Protein AF-A0A932D343-F1 (afdb_monomer)

Sequence (100 aa):
MRLLPLALLALLAGCDGRVGAPCRTPTDCRSPPMADCLDWPEGYCTAPCGASEECGPEGACVEADDRGGMCLRRCGPDAPCRPGYACNGTLQGVTVCWPE

pLDDT: mean 83.08, std 14.84, range [45.78, 96.12]

Foldseek 3Di:
DDDDPPPPPPPPPQQPLAFFTADDAQVSRPQDDRWGWDPAVSTGTKDFDQAQVSRPDQWGWFQDPPPHTMIFGADDPVRAHDPQWHQDCPGPNTTGTDGD

Solvent-accessible surface area (backbone atoms only — not comparable to full-atom values): 5709 Å² total; per-residue (Å²): 138,84,83,76,77,88,80,81,74,80,86,71,80,62,57,77,9,37,50,60,24,54,27,91,43,39,84,43,25,67,40,70,93,56,30,39,44,42,98,46,78,71,18,28,13,26,27,76,30,95,44,35,79,64,33,43,97,58,23,33,42,42,77,50,72,100,78,43,20,35,22,31,17,50,35,46,95,94,40,68,48,59,89,65,32,40,71,41,53,83,58,90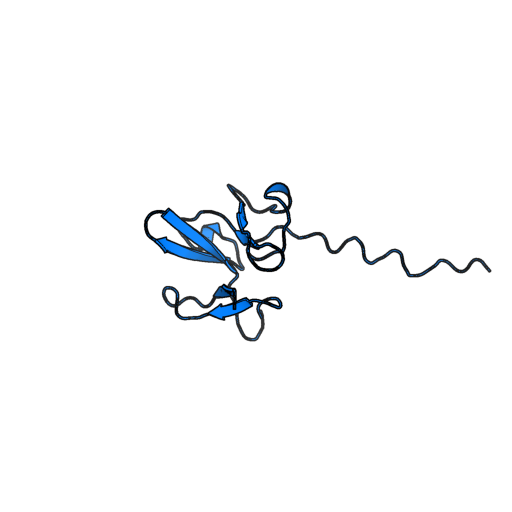,80,42,38,23,46,36,78,107

Structure (mmCIF, N/CA/C/O backbone):
data_AF-A0A932D343-F1
#
_entry.id   AF-A0A932D343-F1
#
loop_
_atom_site.group_PDB
_atom_site.id
_atom_site.type_symbol
_atom_site.label_atom_id
_atom_site.label_alt_id
_atom_site.label_comp_id
_atom_site.label_asym_id
_atom_site.label_entity_id
_atom_site.label_seq_id
_atom_site.pdbx_PDB_ins_code
_atom_site.Cartn_x
_atom_site.Cartn_y
_atom_site.Cartn_z
_atom_site.occupancy
_atom_site.B_iso_or_equiv
_atom_site.auth_seq_id
_atom_site.auth_comp_id
_atom_site.auth_asym_id
_atom_site.auth_atom_id
_atom_site.pdbx_PDB_model_num
ATOM 1 N N . MET A 1 1 ? -13.788 0.113 -47.406 1.00 45.78 1 MET A N 1
ATOM 2 C CA . MET A 1 1 ? -14.105 -0.520 -46.109 1.00 45.78 1 MET A CA 1
ATOM 3 C C . MET A 1 1 ? -12.791 -0.782 -45.372 1.00 45.78 1 MET A C 1
ATOM 5 O O . MET A 1 1 ? -12.154 -1.793 -45.628 1.00 45.78 1 MET A O 1
ATOM 9 N N . ARG A 1 2 ? -12.286 0.172 -44.577 1.00 51.12 2 ARG A N 1
ATOM 10 C CA . ARG A 1 2 ? -11.060 -0.025 -43.782 1.00 51.12 2 ARG A CA 1
ATOM 11 C C . ARG A 1 2 ? -11.479 -0.471 -42.382 1.00 51.12 2 ARG A C 1
ATOM 13 O O . ARG A 1 2 ? -12.040 0.325 -41.640 1.00 51.12 2 ARG A O 1
ATOM 20 N N . LEU A 1 3 ? -11.269 -1.750 -42.079 1.00 55.59 3 LEU A N 1
ATOM 21 C CA . LEU A 1 3 ? -11.443 -2.329 -40.747 1.00 55.59 3 LEU A CA 1
ATOM 22 C C . LEU A 1 3 ? -10.338 -1.768 -39.839 1.00 55.59 3 LEU A C 1
ATOM 24 O O . LEU A 1 3 ? -9.179 -2.151 -39.979 1.00 55.59 3 LEU A O 1
ATOM 28 N N . LEU A 1 4 ? -10.679 -0.827 -38.953 1.00 59.41 4 LEU A N 1
ATOM 29 C CA . LEU A 1 4 ? -9.799 -0.460 -37.842 1.00 59.41 4 LEU A CA 1
ATOM 30 C C . LEU A 1 4 ? -9.759 -1.640 -36.854 1.00 59.41 4 LEU A C 1
ATOM 32 O O . LEU A 1 4 ? -10.827 -2.097 -36.439 1.00 59.41 4 LEU A O 1
ATOM 36 N N . PRO A 1 5 ? -8.579 -2.138 -36.448 1.00 54.84 5 PRO A N 1
ATOM 37 C CA . PRO A 1 5 ? -8.501 -3.169 -35.429 1.00 54.84 5 PRO A CA 1
ATOM 38 C C . PRO A 1 5 ? -8.875 -2.556 -34.074 1.00 54.84 5 PRO A C 1
ATOM 40 O O . PRO A 1 5 ? -8.195 -1.665 -33.572 1.00 54.84 5 PRO A O 1
ATOM 43 N N . LEU A 1 6 ? -9.936 -3.074 -33.455 1.00 58.12 6 LEU A N 1
ATOM 44 C CA . LEU A 1 6 ? -10.397 -2.772 -32.088 1.00 58.12 6 LEU A CA 1
ATOM 45 C C . LEU A 1 6 ? -9.378 -3.138 -30.978 1.00 58.12 6 LEU A C 1
ATOM 47 O O . LEU A 1 6 ? -9.718 -3.143 -29.801 1.00 58.12 6 LEU A O 1
ATOM 51 N N . ALA A 1 7 ? -8.126 -3.448 -31.322 1.00 58.19 7 ALA A N 1
ATOM 52 C CA . ALA A 1 7 ? -7.122 -4.009 -30.417 1.00 58.19 7 ALA A CA 1
ATOM 53 C C . ALA A 1 7 ? -6.194 -2.964 -29.764 1.00 58.19 7 ALA A C 1
ATOM 55 O O . ALA A 1 7 ? -5.217 -3.336 -29.121 1.00 58.19 7 ALA A O 1
ATOM 56 N N . LEU A 1 8 ? -6.470 -1.664 -29.915 1.00 55.47 8 LEU A N 1
ATOM 57 C CA . LEU A 1 8 ? -5.596 -0.585 -29.431 1.00 55.47 8 LEU A CA 1
ATOM 58 C C . LEU A 1 8 ? -6.209 0.230 -28.274 1.00 55.47 8 LEU A C 1
ATOM 60 O O . LEU A 1 8 ? -6.037 1.442 -28.213 1.00 55.47 8 LEU A O 1
ATOM 64 N N . LEU A 1 9 ? -6.955 -0.415 -27.372 1.00 54.78 9 LEU A N 1
ATOM 65 C CA . LEU A 1 9 ? -7.552 0.236 -26.189 1.00 54.78 9 LEU A CA 1
ATOM 66 C C . LEU A 1 9 ? -7.061 -0.331 -24.842 1.00 54.78 9 LEU A C 1
ATOM 68 O O . LEU A 1 9 ? -7.465 0.165 -23.798 1.00 54.78 9 LEU A O 1
ATOM 72 N N . ALA A 1 10 ? -6.168 -1.327 -24.831 1.00 55.91 10 ALA A N 1
ATOM 73 C CA . ALA A 1 10 ? -5.783 -2.040 -23.603 1.00 55.91 10 ALA A CA 1
ATOM 74 C C . ALA A 1 10 ? -4.501 -1.533 -22.900 1.00 55.91 10 ALA A C 1
ATOM 76 O O . ALA A 1 10 ? -4.080 -2.126 -21.915 1.00 55.91 10 ALA A O 1
ATOM 77 N N . LEU A 1 11 ? -3.862 -0.455 -23.370 1.00 52.06 11 LEU A N 1
ATOM 78 C CA . LEU A 1 11 ? -2.569 0.018 -22.830 1.00 52.06 11 LEU A CA 1
ATOM 79 C C . LEU A 1 11 ? -2.674 1.216 -21.867 1.00 52.06 11 LEU A C 1
ATOM 81 O O . LEU A 1 11 ? -1.655 1.757 -21.453 1.00 52.06 11 LEU A O 1
ATOM 85 N N . LEU A 1 12 ? -3.890 1.624 -21.490 1.00 49.72 12 LEU A N 1
ATOM 86 C CA . LEU A 1 12 ? -4.135 2.721 -20.541 1.00 49.72 12 LEU A CA 1
ATOM 87 C C . LEU A 1 12 ? -4.717 2.247 -19.203 1.00 49.72 12 LEU A C 1
ATOM 89 O O . LEU A 1 12 ? -5.281 3.056 -18.469 1.00 49.72 12 LEU A O 1
ATOM 93 N N . ALA A 1 13 ? -4.535 0.974 -18.838 1.00 52.19 13 ALA A N 1
ATOM 94 C CA . ALA A 1 13 ? -4.595 0.570 -17.432 1.00 52.19 13 ALA A CA 1
ATOM 95 C C . ALA A 1 13 ? -3.363 1.149 -16.716 1.00 52.19 13 ALA A C 1
ATOM 97 O O . ALA A 1 13 ? -2.453 0.435 -16.306 1.00 52.19 13 ALA A O 1
ATOM 98 N N . GLY A 1 14 ? -3.276 2.480 -16.678 1.00 47.59 14 GLY A N 1
ATOM 99 C CA . GLY A 1 14 ? -2.274 3.180 -15.913 1.00 47.59 14 GLY A CA 1
ATOM 100 C C . GLY A 1 14 ? -2.475 2.769 -14.472 1.00 47.59 14 GLY A C 1
ATOM 101 O O . GLY A 1 14 ? -3.556 2.988 -13.927 1.00 47.59 14 GLY A O 1
ATOM 102 N N . CYS A 1 15 ? -1.441 2.175 -13.877 1.00 57.75 15 CYS A N 1
ATOM 103 C CA . CYS A 1 15 ? -1.296 2.140 -12.436 1.00 57.75 15 CYS A CA 1
ATOM 104 C C . CYS A 1 15 ? -1.586 3.564 -11.959 1.00 57.75 15 CYS A C 1
ATOM 106 O O . CYS A 1 15 ? -0.849 4.514 -12.265 1.00 57.75 15 CYS A O 1
ATOM 108 N N . ASP A 1 16 ? -2.721 3.732 -11.295 1.00 74.75 16 ASP A N 1
ATOM 109 C CA . ASP A 1 16 ? -3.104 4.984 -10.662 1.00 74.75 16 ASP A CA 1
ATOM 110 C C . ASP A 1 16 ? -2.113 5.347 -9.546 1.00 74.75 16 ASP A C 1
ATOM 112 O O . ASP A 1 16 ? -2.096 6.488 -9.088 1.00 74.75 16 ASP A O 1
ATOM 116 N N . GLY A 1 17 ? -1.224 4.408 -9.193 1.00 83.06 17 GLY A N 1
ATOM 117 C CA . GLY A 1 17 ? -0.066 4.613 -8.334 1.00 83.06 17 GLY A CA 1
ATOM 118 C C . GLY A 1 17 ? -0.476 4.891 -6.895 1.00 83.06 17 GLY A C 1
ATOM 119 O O . GLY A 1 17 ? 0.297 5.489 -6.147 1.00 83.06 17 GLY A O 1
ATOM 120 N N . ARG A 1 18 ? -1.711 4.510 -6.548 1.00 90.31 18 ARG A N 1
ATOM 121 C CA . ARG A 1 18 ? -2.286 4.619 -5.212 1.00 90.31 18 ARG A CA 1
ATOM 122 C C . ARG A 1 18 ? -1.793 3.475 -4.337 1.00 90.31 18 ARG A C 1
ATOM 124 O O . ARG A 1 18 ? -1.234 2.495 -4.825 1.00 90.31 18 ARG A O 1
ATOM 131 N N . VAL A 1 19 ? -2.060 3.577 -3.041 1.00 92.06 19 VAL A N 1
ATOM 132 C CA . VAL A 1 19 ? -1.778 2.508 -2.080 1.00 92.06 19 VAL A CA 1
ATOM 133 C C . VAL A 1 19 ? -2.412 1.191 -2.548 1.00 92.06 19 VAL A C 1
ATOM 135 O O . VAL A 1 19 ? -3.611 1.116 -2.809 1.00 92.06 19 VAL A O 1
ATOM 138 N N . GLY A 1 20 ? -1.593 0.148 -2.671 1.00 91.69 20 GLY A N 1
ATOM 139 C CA . GLY A 1 20 ? -1.996 -1.171 -3.154 1.00 91.69 20 GLY A CA 1
ATOM 140 C C . GLY A 1 20 ? -2.158 -1.316 -4.666 1.00 91.69 20 GLY A C 1
ATOM 141 O O . GLY A 1 20 ? -2.639 -2.362 -5.109 1.00 91.69 20 GLY A O 1
ATOM 142 N N . ALA A 1 21 ? -1.749 -0.328 -5.463 1.00 92.69 21 ALA A N 1
ATOM 143 C CA . ALA A 1 21 ? -1.577 -0.498 -6.903 1.00 92.69 21 ALA A CA 1
ATOM 144 C C . ALA A 1 21 ? -0.342 -1.373 -7.216 1.00 92.69 21 ALA A C 1
ATOM 146 O O . ALA A 1 21 ? 0.611 -1.377 -6.428 1.00 92.69 21 ALA A O 1
ATOM 147 N N . PRO A 1 22 ? -0.336 -2.103 -8.349 1.00 93.06 22 PRO A N 1
ATOM 148 C CA . PRO A 1 22 ? 0.858 -2.791 -8.825 1.00 93.06 22 PRO A CA 1
ATOM 149 C C . PRO A 1 22 ? 1.923 -1.791 -9.286 1.00 93.06 22 PRO A C 1
ATOM 151 O O . PRO A 1 22 ? 1.605 -0.710 -9.793 1.00 93.06 22 PRO A O 1
ATOM 154 N N . CYS A 1 23 ? 3.187 -2.170 -9.146 1.00 93.12 23 CYS A N 1
ATOM 155 C CA . CYS A 1 23 ? 4.331 -1.347 -9.528 1.00 93.12 23 CYS A CA 1
ATOM 156 C C . CYS A 1 23 ? 5.529 -2.226 -9.890 1.00 93.12 23 CYS A C 1
ATOM 158 O O . CYS A 1 23 ? 5.606 -3.392 -9.521 1.00 93.12 23 CYS A O 1
ATOM 160 N N . ARG A 1 24 ? 6.476 -1.668 -10.635 1.00 92.69 24 ARG A N 1
ATOM 161 C CA . ARG A 1 24 ? 7.783 -2.282 -10.906 1.00 92.69 24 ARG A CA 1
AT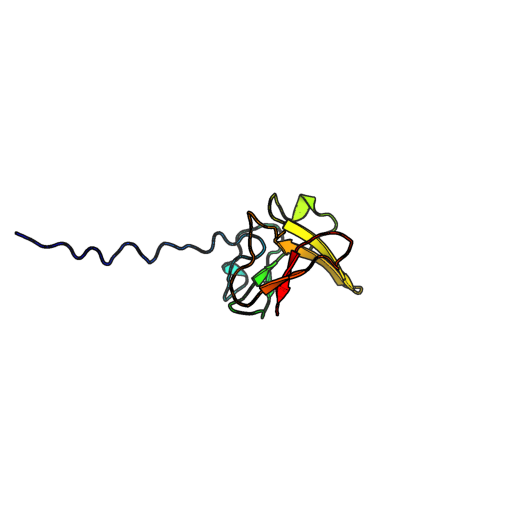OM 162 C C . ARG A 1 24 ? 8.912 -1.450 -10.332 1.00 92.69 24 ARG A C 1
ATOM 164 O O . ARG A 1 24 ? 9.960 -1.984 -9.987 1.00 92.69 24 ARG A O 1
ATOM 171 N N . THR A 1 25 ? 8.708 -0.141 -10.265 1.00 90.44 25 THR A N 1
ATOM 172 C CA . THR A 1 25 ? 9.647 0.798 -9.667 1.00 90.44 25 THR A CA 1
ATOM 173 C C . THR A 1 25 ? 8.893 1.793 -8.783 1.00 90.44 25 THR A C 1
ATOM 175 O O . THR A 1 25 ? 7.698 2.021 -8.989 1.00 90.44 25 THR A O 1
ATOM 178 N N . PRO A 1 26 ? 9.575 2.457 -7.833 1.00 89.00 26 PRO A N 1
ATOM 179 C CA . PRO A 1 26 ? 8.951 3.495 -7.009 1.00 89.00 26 PRO A CA 1
ATOM 180 C C . PRO A 1 26 ? 8.296 4.624 -7.824 1.00 89.00 26 PRO A C 1
ATOM 182 O O . PRO A 1 26 ? 7.312 5.215 -7.395 1.00 89.00 26 PRO A O 1
ATOM 185 N N . THR A 1 27 ? 8.783 4.901 -9.040 1.00 88.25 27 THR A N 1
ATOM 186 C CA . THR A 1 27 ? 8.217 5.940 -9.922 1.00 88.25 27 THR A CA 1
ATOM 187 C C . THR A 1 27 ? 6.835 5.599 -10.485 1.00 88.25 27 THR A C 1
ATOM 189 O O . THR A 1 27 ? 6.162 6.489 -11.004 1.00 88.25 27 THR A O 1
ATOM 192 N N . ASP A 1 28 ? 6.405 4.337 -10.406 1.00 89.19 28 ASP A N 1
ATOM 193 C CA . ASP A 1 28 ? 5.044 3.933 -10.783 1.00 89.19 28 ASP A CA 1
ATOM 194 C C . ASP A 1 28 ? 4.008 4.376 -9.738 1.00 89.19 28 ASP A C 1
ATOM 196 O O . ASP A 1 28 ? 2.814 4.484 -10.039 1.00 89.19 28 ASP A O 1
ATOM 200 N N . CYS A 1 29 ? 4.463 4.669 -8.518 1.00 90.38 29 CYS A N 1
ATOM 201 C CA . CYS A 1 29 ? 3.626 5.087 -7.414 1.00 90.38 29 CYS A CA 1
ATOM 202 C C . CYS A 1 29 ? 3.503 6.615 -7.393 1.00 90.38 29 CYS A C 1
ATOM 204 O O . CYS A 1 29 ? 4.472 7.353 -7.236 1.00 90.38 29 CYS A O 1
ATOM 206 N N . ARG A 1 30 ? 2.278 7.104 -7.600 1.00 79.44 30 ARG A N 1
ATOM 207 C CA . ARG A 1 30 ? 1.963 8.530 -7.778 1.00 79.44 30 ARG A CA 1
ATOM 208 C C . ARG A 1 30 ? 1.461 9.187 -6.491 1.00 79.44 30 ARG A C 1
ATOM 210 O O . ARG A 1 30 ? 1.251 10.399 -6.486 1.00 79.44 30 ARG A O 1
ATOM 217 N N . SER A 1 31 ? 1.246 8.412 -5.425 1.00 64.62 31 SER A N 1
ATOM 218 C CA . SER A 1 31 ? 0.785 8.932 -4.135 1.00 64.62 31 SER A CA 1
ATOM 219 C C . SER A 1 31 ? 1.922 9.601 -3.338 1.00 64.62 31 SER A C 1
ATOM 221 O O . SER A 1 31 ? 2.949 8.976 -3.090 1.00 64.62 31 SER A O 1
ATOM 223 N N . PRO A 1 32 ? 1.769 10.866 -2.917 1.00 57.66 32 PRO A N 1
ATOM 224 C CA . PRO A 1 32 ? 2.744 11.565 -2.080 1.00 57.66 32 PRO A CA 1
ATOM 225 C C . PRO A 1 32 ? 2.660 11.167 -0.590 1.00 57.66 32 PRO A C 1
ATOM 227 O O . PRO A 1 32 ? 1.615 10.677 -0.167 1.00 57.66 32 PRO A O 1
ATOM 230 N N . PRO A 1 33 ? 3.711 11.446 0.219 1.00 52.91 33 PRO A N 1
ATOM 231 C CA . PRO A 1 33 ? 4.963 12.112 -0.161 1.00 52.91 33 PRO A CA 1
ATOM 232 C C . PRO A 1 33 ? 6.181 11.188 -0.350 1.00 52.91 33 PRO A C 1
ATOM 234 O O . PRO A 1 33 ? 7.218 11.683 -0.780 1.00 52.91 33 PRO A O 1
ATOM 237 N N . MET A 1 34 ? 6.088 9.879 -0.097 1.00 61.75 34 MET A N 1
ATOM 238 C CA . MET A 1 34 ? 7.196 8.931 -0.313 1.00 61.75 34 MET A CA 1
ATOM 239 C C . MET A 1 34 ? 6.672 7.549 -0.708 1.00 61.75 34 MET A C 1
ATOM 241 O O . MET A 1 34 ? 6.809 6.598 0.059 1.00 61.75 34 MET A O 1
ATOM 245 N N . ALA A 1 35 ? 6.020 7.437 -1.869 1.00 79.06 35 ALA A N 1
ATOM 246 C CA . ALA A 1 35 ? 5.545 6.128 -2.279 1.00 79.06 35 ALA A CA 1
ATOM 247 C C . ALA A 1 35 ? 6.693 5.210 -2.722 1.00 79.06 35 ALA A C 1
ATOM 249 O O . ALA A 1 35 ? 7.486 5.563 -3.594 1.00 79.06 35 ALA A O 1
ATOM 250 N N . ASP A 1 36 ? 6.768 4.039 -2.103 1.00 90.19 36 ASP A N 1
ATOM 251 C CA . ASP A 1 36 ? 7.719 2.979 -2.411 1.00 90.19 36 ASP A CA 1
ATOM 252 C C . ASP A 1 36 ? 7.006 1.832 -3.135 1.00 90.19 36 ASP A C 1
ATOM 254 O O . ASP A 1 36 ? 5.790 1.658 -3.009 1.00 90.19 36 ASP A O 1
ATOM 258 N N . CYS A 1 37 ? 7.769 1.047 -3.889 1.00 92.69 37 CYS A N 1
ATOM 259 C CA . CYS A 1 37 ? 7.288 -0.157 -4.544 1.00 92.69 37 CYS A CA 1
ATOM 260 C C . CYS A 1 37 ? 7.832 -1.385 -3.815 1.00 92.69 37 CYS A C 1
ATOM 262 O O . CYS A 1 37 ? 8.985 -1.769 -4.010 1.00 92.69 37 CYS A O 1
ATOM 264 N N . LEU A 1 38 ? 7.000 -2.006 -2.976 1.00 93.12 38 LEU A N 1
ATOM 265 C CA . LEU A 1 38 ? 7.388 -3.228 -2.277 1.00 93.12 38 LEU A CA 1
ATOM 266 C C . LEU A 1 38 ? 7.499 -4.391 -3.258 1.00 93.12 38 LEU A C 1
ATOM 268 O O . LEU A 1 38 ? 6.645 -4.549 -4.134 1.00 93.12 38 LEU A O 1
ATOM 272 N N . ASP A 1 39 ? 8.490 -5.251 -3.027 1.00 94.12 39 ASP A N 1
ATOM 273 C CA . ASP A 1 39 ? 8.665 -6.537 -3.712 1.00 94.12 39 ASP A CA 1
ATOM 274 C C . ASP A 1 39 ? 7.673 -7.585 -3.175 1.00 94.12 39 ASP A C 1
ATOM 276 O O . ASP A 1 39 ? 8.018 -8.581 -2.541 1.00 94.12 39 ASP A O 1
ATOM 280 N N . TRP A 1 40 ? 6.391 -7.278 -3.338 1.00 94.56 40 TRP A N 1
ATOM 281 C CA . TRP A 1 40 ? 5.255 -8.159 -3.082 1.00 94.56 40 TRP A CA 1
ATOM 282 C C . TRP A 1 40 ? 4.699 -8.663 -4.427 1.00 94.56 40 TRP A C 1
ATOM 284 O O . TRP A 1 40 ? 5.115 -8.155 -5.469 1.00 94.56 40 TRP A O 1
ATOM 294 N N . PRO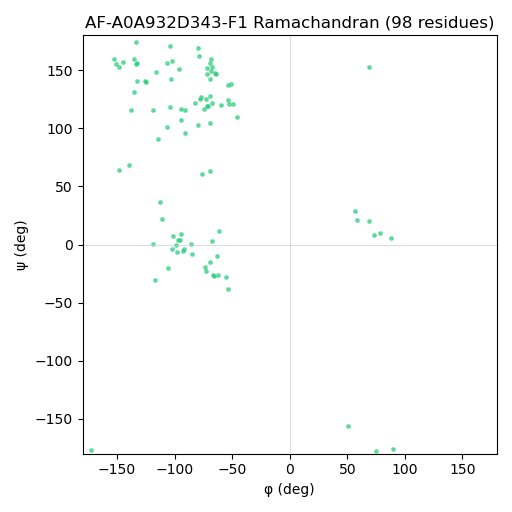 A 1 41 ? 3.765 -9.636 -4.472 1.00 95.69 41 PRO A N 1
ATOM 295 C CA . PRO A 1 41 ? 3.232 -10.142 -5.739 1.00 95.69 41 PRO A CA 1
ATOM 296 C C . PRO A 1 41 ? 2.779 -9.027 -6.704 1.00 95.69 41 PRO A C 1
ATOM 298 O O . PRO A 1 41 ? 1.918 -8.207 -6.363 1.00 95.69 41 PRO A O 1
ATOM 301 N N . GLU A 1 42 ? 3.377 -8.993 -7.902 1.00 93.62 42 GLU A N 1
ATOM 302 C CA . GLU A 1 42 ? 3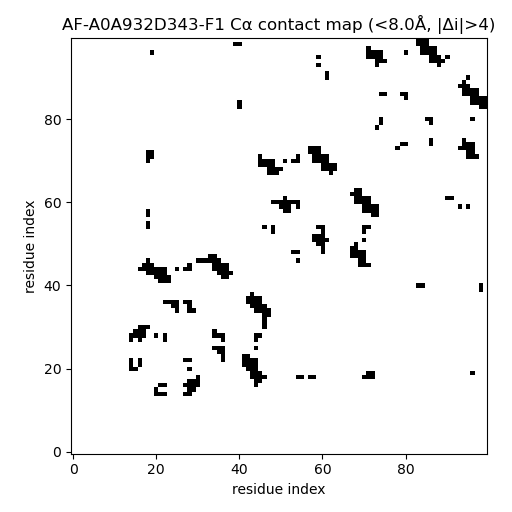.193 -7.960 -8.944 1.00 93.62 42 GLU A CA 1
ATOM 303 C C . GLU A 1 42 ? 3.527 -6.510 -8.508 1.00 93.62 42 GLU A C 1
ATOM 305 O O . GLU A 1 42 ? 3.059 -5.542 -9.115 1.00 93.62 42 GLU A O 1
ATOM 310 N N . GLY A 1 43 ? 4.334 -6.368 -7.451 1.00 94.44 43 GLY A N 1
ATOM 311 C CA . GLY A 1 43 ? 4.718 -5.121 -6.791 1.00 94.44 43 GLY A CA 1
ATOM 312 C C . GLY A 1 43 ? 3.570 -4.456 -6.043 1.00 94.44 43 GLY A C 1
ATOM 313 O O . GLY A 1 43 ? 2.409 -4.644 -6.393 1.00 94.44 43 GLY A O 1
ATOM 314 N N . TYR A 1 44 ? 3.857 -3.682 -4.996 1.00 93.75 44 TYR A N 1
ATOM 315 C CA . TYR A 1 44 ? 2.831 -3.009 -4.195 1.00 93.75 44 TYR A CA 1
ATOM 316 C C . TYR A 1 44 ? 3.235 -1.574 -3.846 1.00 93.75 44 TYR A C 1
ATOM 318 O O . TYR A 1 44 ? 4.172 -1.362 -3.077 1.00 93.75 44 TYR A O 1
ATOM 326 N N . CYS A 1 45 ? 2.488 -0.590 -4.353 1.00 94.00 45 CYS A N 1
ATOM 327 C CA . CYS A 1 45 ? 2.668 0.805 -3.961 1.00 94.00 45 CYS A CA 1
ATOM 328 C C . CYS A 1 45 ? 2.263 1.019 -2.496 1.00 94.00 45 CYS A C 1
ATOM 330 O O . CYS A 1 45 ? 1.115 0.775 -2.119 1.00 94.00 45 CYS A O 1
ATOM 332 N N . THR A 1 46 ? 3.189 1.509 -1.680 1.00 92.56 46 THR A N 1
ATOM 333 C CA . THR A 1 46 ? 2.993 1.865 -0.263 1.00 92.56 46 THR A CA 1
ATOM 334 C C . THR A 1 46 ? 3.604 3.233 0.015 1.00 92.56 46 THR A C 1
ATOM 336 O O . THR A 1 46 ? 4.249 3.781 -0.864 1.00 92.56 46 THR A O 1
ATOM 339 N N . ALA A 1 47 ? 3.437 3.783 1.212 1.00 91.56 47 ALA A N 1
ATOM 340 C CA . ALA A 1 47 ? 4.155 4.960 1.697 1.00 91.56 47 ALA A CA 1
ATOM 341 C C . ALA A 1 47 ? 4.348 4.846 3.220 1.00 91.56 47 ALA A C 1
ATOM 343 O O . ALA A 1 47 ? 3.527 4.189 3.868 1.00 91.56 47 ALA A O 1
ATOM 344 N N . PRO A 1 48 ? 5.390 5.461 3.808 1.00 91.00 48 PRO A N 1
ATOM 345 C CA . PRO A 1 48 ? 5.471 5.613 5.254 1.00 91.00 48 PRO A CA 1
ATOM 346 C C . PRO A 1 48 ? 4.339 6.521 5.748 1.00 91.00 48 PRO A C 1
ATOM 348 O O . PRO A 1 48 ? 3.935 7.449 5.044 1.00 91.00 48 PRO A O 1
ATOM 351 N N . CYS A 1 49 ? 3.844 6.263 6.954 1.00 90.88 49 CYS A N 1
ATOM 352 C CA . CYS A 1 49 ? 2.766 7.035 7.567 1.00 90.88 49 CYS A CA 1
ATOM 353 C C . CYS A 1 49 ? 2.868 7.032 9.095 1.00 90.88 49 CYS A C 1
ATOM 355 O O . CYS A 1 49 ? 3.423 6.105 9.684 1.00 90.88 49 CYS A O 1
ATOM 357 N N . GLY A 1 50 ? 2.309 8.062 9.733 1.00 90.56 50 GLY A N 1
ATOM 358 C CA . GLY A 1 50 ? 2.014 8.064 11.171 1.00 90.56 50 GLY A CA 1
ATOM 359 C C . GLY A 1 50 ? 0.522 7.904 11.484 1.00 90.56 50 GLY A C 1
ATOM 360 O O . GLY A 1 50 ? 0.156 7.524 12.593 1.00 90.56 50 GLY A O 1
ATOM 361 N N . ALA A 1 51 ? -0.350 8.196 10.516 1.00 90.12 51 ALA A N 1
ATOM 362 C CA . ALA A 1 51 ? -1.797 8.099 10.649 1.00 90.12 51 ALA A CA 1
ATOM 363 C C . ALA A 1 51 ? -2.472 7.649 9.342 1.00 90.12 51 ALA A C 1
ATOM 365 O O . ALA A 1 51 ? -1.940 7.807 8.243 1.00 90.12 51 ALA A O 1
ATOM 366 N N . SER A 1 52 ? -3.675 7.073 9.445 1.00 90.75 52 SER A N 1
ATOM 367 C CA . SER A 1 52 ? -4.393 6.513 8.284 1.00 90.75 52 SER A CA 1
ATOM 368 C C . SER A 1 52 ? -4.809 7.568 7.258 1.00 90.75 52 SER A C 1
ATOM 370 O O . SER A 1 52 ? -4.930 7.259 6.076 1.00 90.75 52 SER A O 1
ATOM 372 N N . GLU A 1 53 ? -5.009 8.806 7.694 1.00 90.00 53 GLU A N 1
ATOM 373 C CA . GLU A 1 53 ? -5.368 9.955 6.869 1.00 90.00 53 GLU A CA 1
ATOM 374 C C . GLU A 1 53 ? -4.284 10.280 5.829 1.00 90.00 53 GLU A C 1
ATOM 376 O O . GLU A 1 53 ? -4.593 10.803 4.758 1.00 90.00 53 GLU A O 1
ATOM 381 N N . GLU A 1 54 ? -3.029 9.917 6.107 1.00 89.44 54 GLU A N 1
ATOM 382 C CA . GLU A 1 54 ? -1.893 10.094 5.196 1.00 89.44 54 GLU A CA 1
ATOM 383 C C . GLU A 1 54 ? -1.933 9.108 4.017 1.00 89.44 54 GLU A C 1
ATOM 385 O O . GLU A 1 54 ? -1.391 9.388 2.950 1.00 89.44 54 GLU A O 1
ATOM 390 N N . CYS A 1 55 ? -2.626 7.976 4.170 1.00 90.44 55 CYS A N 1
ATOM 391 C CA . CYS A 1 55 ? -2.685 6.907 3.171 1.00 90.44 55 CYS A CA 1
ATOM 392 C C . CYS A 1 55 ? -3.771 7.109 2.104 1.00 90.44 55 CYS A C 1
ATOM 394 O O . CYS A 1 55 ? -3.932 6.277 1.205 1.00 90.44 55 CYS A O 1
ATOM 396 N N . GLY A 1 56 ? -4.525 8.208 2.186 1.00 87.81 56 GLY A N 1
ATOM 397 C CA . GLY A 1 56 ? -5.648 8.489 1.299 1.00 87.81 56 GLY A CA 1
ATOM 398 C C . GLY A 1 56 ? -6.901 7.653 1.606 1.00 87.81 56 GLY A C 1
ATOM 399 O O . GLY A 1 56 ? -6.927 6.863 2.549 1.00 87.81 56 GLY A O 1
ATOM 400 N N . PRO A 1 57 ? -7.975 7.817 0.811 1.00 86.44 57 PRO A N 1
ATOM 401 C CA . PRO A 1 57 ? -9.309 7.314 1.155 1.00 86.44 57 PRO A CA 1
ATOM 402 C C . PRO A 1 57 ? -9.420 5.783 1.184 1.00 86.44 57 PRO A C 1
ATOM 404 O O . PRO A 1 57 ? -10.266 5.242 1.889 1.00 86.44 57 PRO A O 1
ATOM 407 N N . GLU A 1 58 ? -8.578 5.083 0.424 1.00 87.75 58 GLU A N 1
ATOM 408 C CA . GLU A 1 58 ? -8.565 3.616 0.357 1.00 87.75 58 GLU A CA 1
ATOM 409 C C . GLU A 1 58 ? -7.471 2.995 1.237 1.00 87.75 58 GLU A C 1
ATOM 411 O O . GLU A 1 58 ? -7.327 1.776 1.266 1.00 87.75 58 GLU A O 1
ATOM 416 N N . GLY A 1 59 ? -6.682 3.812 1.937 1.00 91.19 59 GLY A N 1
ATOM 417 C CA . GLY A 1 59 ? -5.538 3.374 2.722 1.00 91.19 59 GLY A CA 1
ATOM 418 C C . GLY A 1 59 ? -5.808 3.320 4.227 1.00 91.19 59 GLY A C 1
ATOM 419 O O . GLY A 1 59 ? -6.706 3.971 4.766 1.00 91.19 59 GLY A O 1
ATOM 420 N N . ALA A 1 60 ? -5.009 2.529 4.925 1.00 93.44 60 ALA A N 1
ATOM 421 C CA . ALA A 1 60 ? -4.867 2.526 6.369 1.00 93.44 60 ALA A CA 1
ATOM 422 C C . ALA A 1 60 ? -3.379 2.528 6.702 1.00 93.44 60 ALA A C 1
ATOM 424 O O . ALA A 1 60 ? -2.597 1.846 6.039 1.00 93.44 60 ALA A O 1
ATOM 425 N N . CYS A 1 61 ? -3.008 3.275 7.735 1.00 93.25 61 CYS A N 1
ATOM 426 C CA . CYS A 1 61 ? -1.662 3.212 8.269 1.00 93.25 61 CYS A CA 1
ATOM 427 C C . CYS A 1 61 ? -1.567 2.021 9.213 1.00 93.25 61 CYS A C 1
ATOM 429 O O . CYS A 1 61 ? -2.354 1.924 10.156 1.00 93.25 61 CYS A O 1
ATOM 431 N N . VAL A 1 62 ? -0.651 1.103 8.924 1.00 92.25 62 VAL A N 1
ATOM 432 C CA . VAL A 1 62 ? -0.400 -0.081 9.742 1.00 92.25 62 VAL A CA 1
ATOM 433 C C . VAL A 1 62 ? 1.036 -0.016 10.229 1.0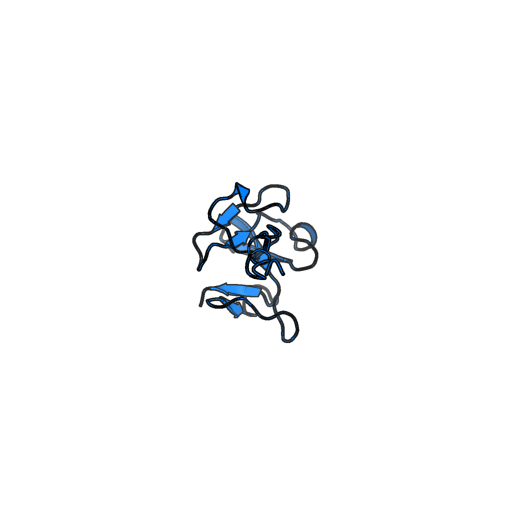0 92.25 62 VAL A C 1
ATOM 435 O O . VAL A 1 62 ? 1.955 -0.074 9.416 1.00 92.25 62 VAL A O 1
ATOM 438 N N . GLU A 1 63 ? 1.229 0.092 11.543 1.00 88.56 63 GLU A N 1
ATOM 439 C CA . GLU A 1 63 ? 2.556 -0.033 12.168 1.00 88.56 63 GLU A CA 1
ATOM 440 C C . GLU A 1 63 ? 3.246 -1.337 11.748 1.00 88.56 63 GLU A C 1
ATOM 442 O O . GLU A 1 63 ? 2.713 -2.430 11.973 1.00 88.56 63 GLU A O 1
ATOM 447 N N . ALA A 1 64 ? 4.425 -1.204 11.138 1.00 72.62 64 ALA A N 1
ATOM 448 C CA . ALA A 1 64 ? 5.301 -2.303 10.769 1.00 72.62 64 ALA A CA 1
ATOM 449 C C . ALA A 1 64 ? 6.592 -2.208 11.591 1.00 72.62 64 ALA A C 1
ATOM 451 O O . ALA A 1 64 ? 7.569 -1.566 11.196 1.00 72.62 64 ALA A O 1
ATOM 452 N N . ASP A 1 65 ? 6.577 -2.875 12.745 1.00 71.19 65 ASP A N 1
ATOM 453 C CA . ASP A 1 65 ? 7.687 -2.944 13.701 1.00 71.19 65 ASP A CA 1
ATOM 454 C C . ASP A 1 65 ? 8.261 -1.553 14.072 1.00 71.19 65 ASP A C 1
ATOM 456 O O . ASP A 1 65 ? 7.606 -0.520 13.940 1.00 71.19 65 ASP A O 1
ATOM 460 N N . ASP A 1 66 ? 9.518 -1.501 14.522 1.00 72.62 66 ASP A N 1
ATOM 461 C CA . ASP A 1 66 ? 10.211 -0.267 14.928 1.00 72.62 66 ASP A CA 1
ATOM 462 C C . ASP A 1 66 ? 10.490 0.714 13.764 1.00 72.62 66 ASP A C 1
ATOM 464 O O . ASP A 1 66 ? 11.151 1.738 13.951 1.00 72.62 66 ASP A O 1
ATOM 468 N N . ARG A 1 67 ? 10.042 0.401 12.540 1.00 67.00 67 ARG A N 1
ATOM 469 C CA . ARG A 1 67 ? 10.290 1.209 11.331 1.00 67.00 67 ARG A CA 1
ATOM 470 C C . ARG A 1 67 ? 9.184 2.233 11.059 1.00 67.00 67 ARG A C 1
ATOM 472 O O . ARG A 1 67 ? 9.340 3.039 10.143 1.00 67.00 67 ARG A O 1
ATOM 479 N N . GLY A 1 68 ? 8.125 2.226 11.868 1.00 83.38 68 GLY A N 1
ATOM 480 C CA . GLY A 1 68 ? 6.957 3.093 11.730 1.00 83.38 68 GLY A CA 1
ATOM 481 C C . GLY A 1 68 ? 5.856 2.493 10.854 1.00 83.38 68 GLY A C 1
ATOM 482 O O . GLY A 1 68 ? 5.935 1.351 10.392 1.00 83.38 68 GLY A O 1
ATOM 483 N N . GLY A 1 69 ? 4.803 3.275 10.635 1.00 90.88 69 GLY A N 1
ATOM 484 C CA . GLY A 1 69 ? 3.645 2.869 9.855 1.00 90.88 69 GLY A CA 1
ATOM 485 C C . GLY A 1 69 ? 3.906 2.782 8.356 1.00 90.88 69 GLY A C 1
ATOM 486 O O . GLY A 1 69 ? 4.662 3.565 7.778 1.00 90.88 69 GLY A O 1
ATOM 487 N N . MET A 1 70 ? 3.222 1.840 7.712 1.00 91.62 70 MET A N 1
ATOM 488 C CA . MET A 1 70 ? 3.152 1.713 6.261 1.00 91.62 70 MET A CA 1
ATOM 489 C C . MET A 1 70 ? 1.705 1.713 5.775 1.00 91.62 70 MET A C 1
ATOM 491 O O . MET A 1 70 ? 0.814 1.103 6.370 1.00 91.62 70 MET A O 1
ATOM 495 N N . CYS A 1 71 ? 1.476 2.398 4.660 1.00 93.69 71 CYS A N 1
ATOM 496 C CA . CYS A 1 71 ? 0.165 2.495 4.052 1.00 93.69 71 CYS A CA 1
ATOM 497 C C . CYS A 1 71 ? -0.222 1.200 3.345 1.00 93.69 71 CYS A C 1
ATOM 499 O O . CYS A 1 71 ? 0.354 0.815 2.327 1.00 93.69 71 CYS A O 1
ATOM 501 N N . LEU A 1 72 ? -1.281 0.568 3.838 1.00 93.75 72 LEU A N 1
ATOM 502 C CA . LEU A 1 72 ? -1.886 -0.603 3.226 1.00 93.75 72 LEU A CA 1
ATOM 503 C C . LEU A 1 72 ? -3.309 -0.312 2.772 1.00 93.75 72 LEU A C 1
ATOM 505 O O . LEU A 1 72 ? -4.019 0.503 3.349 1.00 93.75 72 LEU A O 1
ATOM 509 N N . ARG A 1 73 ? -3.727 -0.967 1.695 1.00 94.75 73 ARG A N 1
ATOM 510 C CA . ARG A 1 73 ? -5.024 -0.767 1.073 1.00 94.75 73 ARG A CA 1
ATOM 511 C C . ARG A 1 73 ? -6.041 -1.483 1.934 1.00 94.75 73 ARG A C 1
ATOM 513 O O . ARG A 1 73 ? -5.876 -2.668 2.215 1.00 94.75 73 ARG A O 1
ATOM 520 N N . ARG A 1 74 ? -7.088 -0.776 2.337 1.00 94.81 74 ARG A N 1
ATOM 521 C CA . ARG A 1 74 ? -8.238 -1.357 3.021 1.00 94.81 74 ARG A CA 1
ATOM 522 C C . ARG A 1 74 ? -8.945 -2.333 2.100 1.00 94.81 74 ARG A C 1
ATOM 524 O O . ARG A 1 74 ? -9.024 -2.116 0.892 1.00 94.81 74 ARG A O 1
ATOM 531 N N . CYS A 1 75 ? -9.496 -3.378 2.688 1.00 95.94 75 CYS A N 1
ATOM 532 C CA . CYS A 1 75 ? -10.252 -4.371 1.950 1.00 95.94 75 CYS A CA 1
ATOM 533 C C . CYS A 1 75 ? -11.562 -4.706 2.649 1.00 95.94 75 CYS A C 1
ATOM 535 O O . CYS A 1 75 ? -11.717 -4.536 3.857 1.00 95.94 75 CYS A O 1
ATOM 537 N N . GLY A 1 76 ? -12.515 -5.179 1.857 1.00 92.88 76 GLY A N 1
ATOM 538 C CA . GLY A 1 76 ? -13.828 -5.601 2.319 1.00 92.88 76 GLY A CA 1
ATOM 539 C C . GLY A 1 76 ? -14.619 -6.253 1.187 1.00 92.88 76 GLY A C 1
ATOM 540 O O . GLY A 1 76 ? -14.097 -6.383 0.079 1.00 92.88 76 GLY A O 1
ATOM 541 N N . PRO A 1 77 ? -15.879 -6.645 1.436 1.00 90.50 77 PRO A N 1
ATOM 542 C CA . PRO A 1 77 ? -16.728 -7.289 0.431 1.00 90.50 77 PRO A CA 1
ATOM 543 C C . PRO A 1 77 ? -16.843 -6.493 -0.879 1.00 90.50 77 PRO A C 1
ATOM 545 O O . PRO A 1 77 ? -16.797 -7.079 -1.956 1.00 90.50 77 PRO A O 1
ATOM 548 N N . ASP A 1 78 ? -16.916 -5.162 -0.783 1.00 91.50 78 ASP A N 1
ATOM 549 C CA . ASP A 1 78 ? -17.062 -4.252 -1.930 1.00 91.50 78 ASP A CA 1
ATOM 550 C C . ASP A 1 78 ? -15.721 -3.738 -2.487 1.00 91.50 78 ASP A C 1
ATOM 552 O O . ASP A 1 78 ? -15.680 -3.054 -3.508 1.00 91.50 78 ASP A O 1
ATOM 556 N N . ALA A 1 79 ? -14.614 -4.064 -1.818 1.00 91.38 79 ALA A N 1
ATOM 557 C CA . ALA A 1 79 ? -13.258 -3.679 -2.199 1.00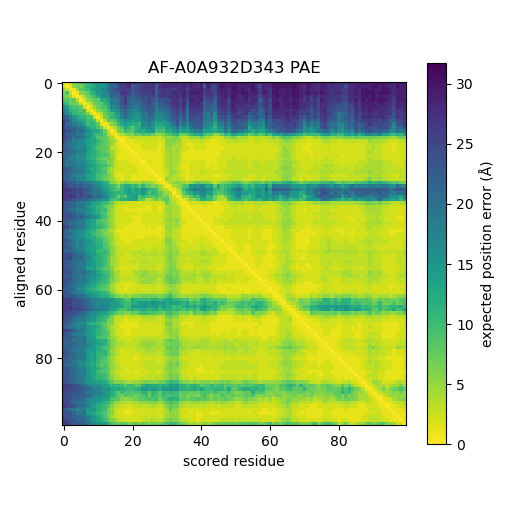 91.38 79 ALA A CA 1
ATOM 558 C C . ALA A 1 79 ? -12.308 -4.868 -1.970 1.00 91.38 79 ALA A C 1
ATOM 560 O O . ALA A 1 79 ? -11.504 -4.850 -1.031 1.00 91.38 79 ALA A O 1
ATOM 561 N N . PRO A 1 80 ? -12.433 -5.947 -2.766 1.00 93.81 80 PRO A N 1
ATOM 562 C CA . PRO A 1 80 ? -11.588 -7.119 -2.609 1.00 93.81 80 PRO A CA 1
ATOM 563 C C . PRO A 1 80 ? -10.135 -6.798 -2.968 1.00 93.81 80 PRO A C 1
ATOM 565 O O . PRO A 1 80 ? -9.841 -5.927 -3.792 1.00 93.81 80 PRO A O 1
ATOM 568 N N . CYS A 1 81 ? -9.218 -7.548 -2.365 1.00 95.62 81 CYS A N 1
ATOM 569 C CA . CYS A 1 81 ? -7.812 -7.479 -2.723 1.00 95.62 81 CYS A CA 1
ATOM 570 C C . CYS A 1 81 ? -7.562 -8.053 -4.120 1.00 95.62 81 CYS A C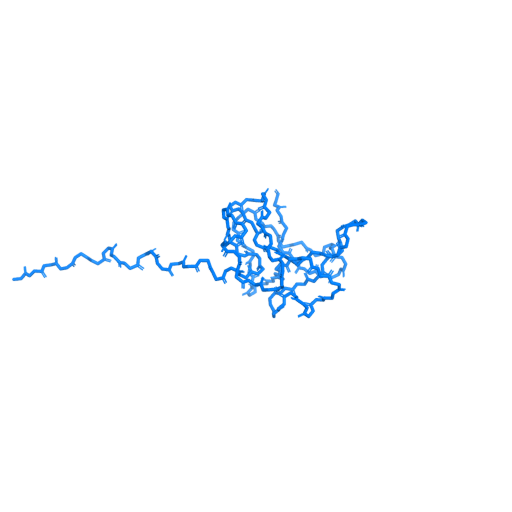 1
ATOM 572 O O . CYS A 1 81 ? -8.336 -8.863 -4.636 1.00 95.62 81 CYS A O 1
ATOM 574 N N . ARG A 1 82 ? -6.465 -7.618 -4.746 1.00 94.38 82 ARG A N 1
ATOM 575 C CA . ARG A 1 82 ? -6.026 -8.184 -6.026 1.00 94.38 82 ARG A CA 1
ATOM 576 C C . ARG A 1 82 ? -5.535 -9.631 -5.836 1.00 94.38 82 ARG A C 1
ATOM 578 O O . ARG A 1 82 ? -5.159 -9.982 -4.720 1.00 94.38 82 ARG A O 1
ATOM 585 N N . PRO A 1 83 ? -5.482 -10.452 -6.900 1.00 94.19 83 PRO A N 1
ATOM 586 C CA . PRO A 1 83 ? -4.908 -11.795 -6.815 1.00 94.19 83 PRO A CA 1
ATOM 587 C C . PRO A 1 83 ? -3.506 -11.796 -6.183 1.00 94.19 83 PRO A C 1
ATOM 589 O O . PRO A 1 83 ? -2.698 -10.918 -6.490 1.00 94.19 83 PRO A O 1
ATOM 592 N N . GLY A 1 84 ? -3.233 -12.771 -5.309 1.00 94.38 84 GLY A N 1
ATOM 593 C CA . GLY A 1 84 ? -1.994 -12.861 -4.521 1.00 94.38 84 GLY A CA 1
ATOM 594 C C . GLY A 1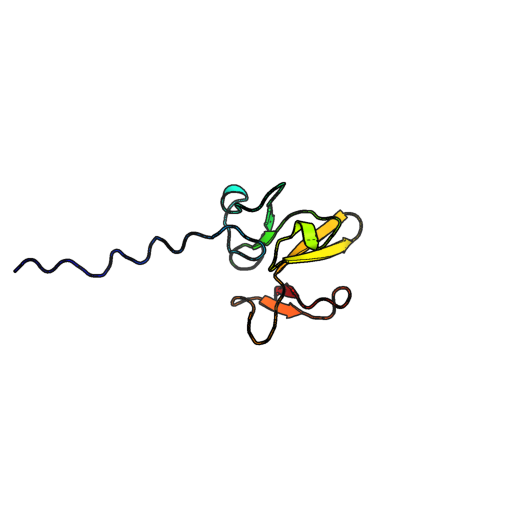 84 ? -2.027 -12.105 -3.188 1.00 94.38 84 GLY A C 1
ATOM 595 O O . GLY A 1 84 ? -1.000 -12.011 -2.520 1.00 94.38 84 GLY A O 1
ATOM 596 N N . TYR A 1 85 ? -3.185 -11.550 -2.813 1.00 95.94 85 TYR A N 1
ATOM 597 C CA . TYR A 1 85 ? -3.390 -10.830 -1.559 1.00 95.94 85 TYR A CA 1
ATOM 598 C C . TYR A 1 85 ? -4.696 -11.262 -0.900 1.00 95.94 85 TYR A C 1
ATOM 600 O O . TYR A 1 85 ? -5.760 -11.209 -1.522 1.00 95.94 85 TYR A O 1
ATOM 608 N N . ALA A 1 86 ? -4.626 -11.583 0.387 1.00 94.88 86 ALA A N 1
ATOM 609 C CA . ALA A 1 86 ? -5.782 -11.835 1.227 1.00 94.88 86 ALA A CA 1
ATOM 610 C C . ALA A 1 86 ? -6.170 -10.582 2.011 1.00 94.88 86 ALA A C 1
ATOM 612 O O . ALA A 1 86 ? -5.345 -9.739 2.372 1.00 94.88 86 ALA A O 1
ATOM 613 N N . CYS A 1 87 ? -7.461 -10.488 2.315 1.00 94.81 87 CYS A N 1
ATOM 614 C CA . CYS A 1 87 ? -7.973 -9.457 3.198 1.00 94.81 87 CYS A CA 1
ATOM 615 C C . CYS A 1 87 ? -7.715 -9.856 4.659 1.00 94.81 87 CYS A C 1
ATOM 617 O O . CYS A 1 87 ? -8.401 -10.725 5.199 1.00 94.81 87 CYS A O 1
ATOM 619 N N . ASN A 1 88 ? -6.706 -9.252 5.292 1.00 91.06 88 ASN A N 1
ATOM 620 C CA . ASN A 1 88 ? -6.255 -9.593 6.640 1.00 91.06 88 ASN A CA 1
ATOM 621 C C . ASN A 1 88 ? -6.734 -8.552 7.665 1.00 91.06 88 ASN A C 1
ATOM 623 O O . ASN A 1 88 ? -6.373 -7.382 7.579 1.00 91.06 88 ASN A O 1
ATOM 627 N N . GLY A 1 89 ? -7.542 -8.987 8.640 1.00 82.00 89 GLY A N 1
ATOM 628 C CA . GLY A 1 89 ? -8.106 -8.150 9.712 1.00 82.00 89 GLY A CA 1
ATOM 629 C C . GLY A 1 89 ? -7.349 -8.167 11.039 1.00 82.00 89 GLY A C 1
ATOM 630 O O . GLY A 1 89 ? -7.816 -7.586 12.015 1.00 82.00 89 GLY A O 1
ATOM 631 N N . THR A 1 90 ? -6.211 -8.856 11.112 1.00 79.44 90 THR A N 1
ATOM 632 C CA . THR A 1 90 ? -5.479 -9.057 12.378 1.00 79.44 90 THR A CA 1
ATOM 633 C C . THR A 1 90 ? -4.547 -7.884 12.703 1.00 79.44 90 THR A C 1
ATOM 635 O O . THR A 1 90 ? -3.993 -7.797 13.796 1.00 79.44 90 THR A O 1
ATOM 638 N N . LEU A 1 91 ? -4.378 -6.952 11.765 1.00 78.81 91 LEU A N 1
ATOM 639 C CA . LEU A 1 91 ? -3.445 -5.839 11.879 1.00 78.81 91 LEU A CA 1
ATOM 640 C C . LEU A 1 91 ? -4.160 -4.638 12.501 1.00 78.81 91 LEU A C 1
ATOM 642 O O . LEU A 1 91 ? -4.853 -3.895 11.819 1.00 78.81 91 LEU A O 1
ATOM 646 N N . GLN A 1 92 ? -4.022 -4.476 13.820 1.00 80.06 92 GLN A N 1
ATOM 647 C CA . GLN A 1 92 ? -4.494 -3.294 14.567 1.00 80.06 92 GLN A CA 1
ATOM 648 C C . GLN A 1 92 ? -5.999 -2.996 14.411 1.00 80.06 92 GLN A C 1
ATOM 650 O O . GLN A 1 92 ? -6.439 -1.852 14.498 1.00 80.06 92 GLN A O 1
ATOM 655 N N . GLY A 1 93 ? -6.810 -4.033 14.180 1.00 82.94 93 GLY A N 1
ATOM 656 C CA . GLY A 1 93 ? -8.259 -3.897 14.010 1.00 82.94 93 GLY A CA 1
ATOM 657 C C . GLY A 1 93 ? -8.686 -3.272 12.678 1.00 82.94 93 GLY A C 1
ATOM 658 O O . GLY A 1 93 ? -9.873 -3.001 12.497 1.00 82.94 93 GLY A O 1
ATOM 659 N N . VAL A 1 94 ? -7.757 -3.064 11.740 1.00 88.44 94 VAL A N 1
ATOM 660 C CA . VAL A 1 94 ? -8.065 -2.679 10.361 1.00 88.44 94 VAL A CA 1
ATOM 661 C C . VAL A 1 94 ? -7.917 -3.879 9.432 1.00 88.44 94 VAL A C 1
ATOM 663 O O . VAL A 1 94 ? -7.038 -4.721 9.597 1.00 88.44 94 VAL A O 1
ATOM 666 N N . THR A 1 95 ? -8.808 -3.970 8.446 1.00 94.00 95 THR A N 1
ATOM 667 C CA . THR A 1 95 ? -8.746 -4.999 7.405 1.00 94.00 95 THR A CA 1
ATOM 668 C C . THR A 1 95 ? -8.016 -4.442 6.197 1.00 94.00 95 THR A C 1
ATOM 670 O O . THR A 1 95 ? -8.470 -3.467 5.592 1.00 94.00 95 THR A O 1
ATOM 673 N N . VAL A 1 96 ? -6.871 -5.033 5.867 1.00 95.19 96 VAL A N 1
ATOM 674 C CA . VAL A 1 96 ? -5.983 -4.561 4.801 1.00 95.19 96 VAL A CA 1
ATOM 675 C C . VAL A 1 96 ? -5.543 -5.696 3.883 1.00 95.19 96 VAL A C 1
ATOM 677 O O . VAL A 1 96 ? -5.535 -6.862 4.275 1.00 95.19 96 VAL A O 1
ATOM 680 N N . CYS A 1 97 ? -5.169 -5.356 2.654 1.00 96.12 97 CYS A N 1
ATOM 681 C CA . CYS A 1 97 ? -4.599 -6.308 1.714 1.00 96.12 97 CYS A CA 1
ATOM 682 C C . CYS A 1 97 ? -3.180 -6.691 2.121 1.00 96.12 97 CYS A C 1
ATOM 684 O O . CYS A 1 97 ? -2.287 -5.844 2.157 1.00 96.12 97 CYS A O 1
ATOM 686 N N . TRP A 1 98 ? -2.988 -7.980 2.380 1.00 93.81 98 TRP A N 1
ATOM 687 C CA . TRP A 1 98 ? -1.724 -8.574 2.795 1.00 93.81 98 TRP A CA 1
ATOM 688 C C . TRP A 1 98 ? -1.358 -9.725 1.848 1.00 93.81 98 TRP A C 1
ATOM 690 O O . TRP A 1 98 ? -2.273 -10.444 1.443 1.00 93.81 98 TRP A O 1
ATOM 700 N N . PRO A 1 99 ? -0.079 -9.907 1.468 1.00 93.50 99 PRO A N 1
ATOM 701 C CA . PRO A 1 99 ? 0.331 -11.043 0.642 1.00 93.50 99 PRO A CA 1
ATOM 702 C C . PRO A 1 99 ? -0.113 -12.385 1.244 1.00 93.50 99 PRO A C 1
ATOM 704 O O . PRO A 1 99 ? -0.017 -12.568 2.459 1.00 93.50 99 PRO A O 1
ATOM 707 N N . GLU A 1 100 ? -0.613 -13.291 0.402 1.00 87.56 100 GLU A N 1
ATOM 708 C CA . GLU A 1 100 ? -0.936 -14.679 0.791 1.00 87.56 100 GLU A CA 1
ATOM 709 C C . GLU A 1 100 ? 0.310 -15.545 1.020 1.00 87.56 100 GLU A C 1
ATOM 711 O O . GLU A 1 100 ? 1.334 -15.321 0.330 1.00 87.56 100 GLU A O 1
#

Radius of gyration: 15.82 Å; Cα contacts (8 Å, |Δi|>4): 205; chains: 1; bounding box: 27×27×61 Å

Secondary structure (DSSP, 8-state):
-----TTSSSS-------TT---SSGGG---TTT-EEESSTT-EEE-EESSGGGG-TTEEEEE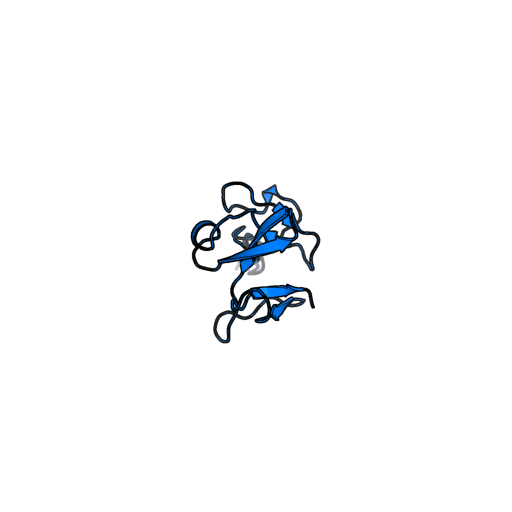-GGG-EEEEEB-BTTBPPPTTEEEEEEETTEEEEEE-

Nearest PDB structures (foldseek):
  7ai7-assembly1_A  TM=3.988E-01  e=5.720E+00  Escherichia coli K-12
  7aib-assembly1_A  TM=4.018E-01  e=6.476E+00  Escherichia coli K-12
  7ai6-assembly1_B  TM=4.085E-01  e=8.302E+00  Escherichia coli K-12

Mean predicted aligned error: 8.37 Å